Protein AF-A0A1M6ZA69-F1 (afdb_monomer_lite)

pLDDT: mean 80.72, std 13.98, range [58.5, 98.12]

Sequence (69 aa):
MKTSLVRHLFAATLVLLATSLAVAQGPGSGGPNPDPQQPTAVPIDGGVSLLVAAGVGLGLKKLRDKRRR

Secondary structure (DSSP, 8-state):
-HHHHHHHHHHHHHHHHHHTT-PPPPTT-SSS--BTTB-----THHHHHHHHHHHHHHHHHHHHHHH--

Structure (mmCIF, N/CA/C/O backbone):
data_AF-A0A1M6ZA69-F1
#
_entry.id   AF-A0A1M6ZA69-F1
#
loop_
_atom_site.group_PDB
_atom_site.id
_atom_site.type_symbol
_atom_site.label_atom_id
_atom_site.label_alt_id
_atom_site.label_comp_id
_atom_site.label_asym_id
_atom_site.label_entity_id
_atom_site.label_seq_id
_atom_site.pdbx_PDB_ins_code
_atom_site.Cartn_x
_atom_site.Cartn_y
_atom_site.Cartn_z
_atom_site.occupancy
_atom_site.B_iso_or_equiv
_atom_site.auth_seq_id
_atom_site.auth_comp_id
_atom_site.auth_asym_id
_atom_site.auth_atom_id
_atom_site.pdbx_PDB_model_num
ATOM 1 N N . MET A 1 1 ? -2.550 1.771 29.350 1.00 59.16 1 MET A N 1
ATOM 2 C CA . MET A 1 1 ? -1.267 2.315 28.833 1.00 59.16 1 MET A CA 1
ATOM 3 C C . MET A 1 1 ? -0.321 1.212 28.350 1.00 59.16 1 MET A C 1
ATOM 5 O O . MET A 1 1 ? 0.092 1.271 27.200 1.00 59.16 1 MET A O 1
ATOM 9 N N . LYS A 1 2 ? -0.059 0.162 29.146 1.00 68.19 2 LYS A N 1
ATOM 10 C CA . LYS A 1 2 ? 0.831 -0.963 28.778 1.00 68.19 2 LYS A CA 1
ATOM 11 C C . LYS A 1 2 ? 0.440 -1.703 27.482 1.00 68.19 2 LYS A C 1
ATOM 13 O O . LYS A 1 2 ? 1.292 -1.948 26.644 1.00 68.19 2 LYS A O 1
ATOM 18 N N . THR A 1 3 ? -0.846 -1.977 27.258 1.00 77.81 3 THR A N 1
ATOM 19 C CA . THR A 1 3 ? -1.343 -2.656 26.038 1.00 77.81 3 THR A CA 1
ATOM 20 C C . THR A 1 3 ? -1.255 -1.800 24.775 1.00 77.81 3 THR A C 1
ATOM 22 O O . THR A 1 3 ? -1.013 -2.317 23.688 1.00 77.81 3 THR A O 1
ATOM 25 N N . SER A 1 4 ? -1.426 -0.482 24.916 1.00 85.00 4 SER A N 1
ATOM 26 C CA . SER A 1 4 ? -1.219 0.457 23.814 1.00 85.00 4 SER A CA 1
ATOM 27 C C . SER A 1 4 ? 0.253 0.464 23.417 1.00 85.00 4 SER A C 1
ATOM 29 O O . SER A 1 4 ? 0.561 0.286 22.246 1.00 85.00 4 SER A O 1
ATOM 31 N N . LEU A 1 5 ? 1.161 0.558 24.392 1.00 91.25 5 LEU A N 1
ATOM 32 C CA . LEU A 1 5 ? 2.601 0.518 24.142 1.00 91.25 5 LEU A CA 1
ATOM 33 C C . LEU A 1 5 ? 3.018 -0.773 23.419 1.00 91.25 5 LEU A C 1
ATOM 35 O O . LEU A 1 5 ? 3.687 -0.701 22.396 1.00 91.25 5 LEU A O 1
ATOM 39 N N . VAL A 1 6 ? 2.537 -1.935 23.874 1.00 92.88 6 VAL A N 1
ATOM 40 C CA . VAL A 1 6 ? 2.804 -3.232 23.221 1.00 92.88 6 VAL A CA 1
ATOM 41 C C . VAL A 1 6 ? 2.300 -3.261 21.772 1.00 92.88 6 VAL A C 1
ATOM 43 O O . VAL A 1 6 ? 3.015 -3.735 20.896 1.00 92.88 6 VAL A O 1
ATOM 46 N N . ARG A 1 7 ? 1.113 -2.706 21.477 1.00 92.75 7 ARG A N 1
ATOM 47 C CA . ARG A 1 7 ? 0.609 -2.605 20.091 1.00 92.75 7 ARG A CA 1
ATOM 48 C C . ARG A 1 7 ? 1.475 -1.716 19.207 1.00 92.75 7 ARG A C 1
ATOM 50 O O . ARG A 1 7 ? 1.688 -2.066 18.051 1.00 92.75 7 ARG A O 1
ATOM 57 N N . HIS A 1 8 ? 1.940 -0.582 19.725 1.00 94.69 8 HIS A N 1
ATOM 58 C CA . HIS A 1 8 ? 2.790 0.330 18.957 1.00 94.69 8 HIS A CA 1
ATOM 59 C C . HIS A 1 8 ? 4.160 -0.291 18.692 1.00 94.69 8 HIS A C 1
ATOM 61 O O . HIS A 1 8 ? 4.635 -0.234 17.564 1.00 94.69 8 HIS A O 1
ATOM 67 N N . LEU A 1 9 ? 4.750 -0.950 19.693 1.00 94.75 9 LEU A N 1
ATOM 68 C CA . LEU A 1 9 ? 6.008 -1.676 19.531 1.00 94.75 9 LEU A CA 1
ATOM 69 C C . LEU A 1 9 ? 5.867 -2.802 18.506 1.00 94.75 9 LEU A C 1
ATOM 71 O O . LEU A 1 9 ? 6.667 -2.883 17.585 1.00 94.75 9 LEU A O 1
ATOM 75 N N . PHE A 1 10 ? 4.801 -3.597 18.593 1.00 94.69 10 PHE A N 1
ATOM 76 C CA . PHE A 1 10 ? 4.524 -4.657 17.626 1.00 94.69 10 PHE A CA 1
ATOM 77 C C . PHE A 1 10 ? 4.357 -4.123 16.193 1.00 94.69 10 PHE A C 1
ATOM 79 O O . PHE A 1 10 ? 4.922 -4.678 15.252 1.00 94.69 10 PHE A O 1
ATOM 86 N N . ALA A 1 11 ? 3.621 -3.021 16.017 1.00 94.19 11 ALA A N 1
ATOM 87 C CA . ALA A 1 11 ? 3.472 -2.375 14.715 1.00 94.19 11 ALA A CA 1
ATOM 88 C C . ALA A 1 11 ? 4.810 -1.831 14.183 1.00 94.19 11 ALA A C 1
ATOM 90 O O . ALA A 1 11 ? 5.112 -2.014 13.008 1.00 94.19 11 ALA A O 1
ATOM 91 N N . ALA A 1 12 ? 5.629 -1.215 15.040 1.00 94.00 12 ALA A N 1
ATOM 92 C CA . ALA A 1 12 ? 6.954 -0.726 14.669 1.00 94.00 12 ALA A CA 1
ATOM 93 C C . ALA A 1 12 ? 7.885 -1.872 14.241 1.00 94.00 12 ALA A C 1
ATOM 95 O O . ALA A 1 12 ? 8.571 -1.750 13.230 1.00 94.00 12 ALA A O 1
ATOM 96 N N . THR A 1 13 ? 7.862 -3.009 14.946 1.00 93.06 13 THR A N 1
ATOM 97 C CA . THR A 1 13 ? 8.624 -4.210 14.566 1.00 93.06 13 THR A CA 1
ATOM 98 C C . THR A 1 13 ? 8.183 -4.756 13.209 1.00 93.06 13 THR A C 1
ATOM 100 O O . THR A 1 13 ? 9.034 -5.083 12.388 1.00 93.06 13 THR A O 1
ATOM 103 N N . LEU A 1 14 ? 6.874 -4.810 12.939 1.00 92.88 14 LEU A N 1
ATOM 104 C CA . LEU A 1 14 ? 6.346 -5.221 11.632 1.00 92.88 14 LEU A CA 1
ATOM 105 C C . LEU A 1 14 ? 6.809 -4.297 10.501 1.00 92.88 14 LEU A C 1
ATOM 107 O O . LEU A 1 14 ? 7.192 -4.783 9.441 1.00 92.88 14 LEU A O 1
ATOM 111 N N . VAL A 1 15 ? 6.798 -2.980 10.725 1.00 91.94 15 VAL A N 1
ATOM 112 C CA . VAL A 1 15 ? 7.282 -2.002 9.738 1.00 91.94 15 VAL A CA 1
ATOM 113 C C . VAL A 1 15 ? 8.778 -2.182 9.486 1.00 91.94 15 VAL A C 1
ATOM 115 O O . VAL A 1 15 ? 9.185 -2.280 8.333 1.00 91.94 15 VAL A O 1
ATOM 118 N N . LEU A 1 16 ? 9.584 -2.300 10.545 1.00 90.00 16 LEU A N 1
ATOM 119 C CA . LEU A 1 16 ? 11.030 -2.508 10.431 1.00 90.00 16 LEU A CA 1
ATOM 120 C C . LEU A 1 16 ? 11.363 -3.796 9.664 1.00 90.00 16 LEU A C 1
ATOM 122 O O . LEU A 1 16 ? 12.210 -3.768 8.772 1.00 90.00 16 LEU A O 1
ATOM 126 N N . LEU A 1 17 ? 10.654 -4.892 9.951 1.00 88.19 17 LEU A N 1
ATOM 127 C CA . LEU A 1 17 ? 10.831 -6.176 9.268 1.00 88.19 17 LEU A CA 1
ATOM 128 C C . LEU A 1 17 ? 10.375 -6.130 7.800 1.00 88.19 17 LEU A C 1
ATOM 130 O O . LEU A 1 17 ? 10.995 -6.741 6.934 1.00 88.19 17 LEU A O 1
ATOM 134 N N . ALA A 1 18 ? 9.316 -5.378 7.492 1.00 85.25 18 ALA A N 1
ATOM 135 C CA . ALA A 1 18 ? 8.882 -5.170 6.112 1.00 85.25 18 ALA A CA 1
ATOM 136 C C . ALA A 1 18 ? 9.923 -4.374 5.306 1.00 85.25 18 ALA A C 1
ATOM 138 O O . ALA A 1 18 ? 10.145 -4.657 4.131 1.00 85.25 18 ALA A O 1
ATOM 139 N N . THR A 1 19 ? 10.595 -3.408 5.939 1.00 81.25 19 THR A N 1
ATOM 140 C CA . THR A 1 19 ? 11.636 -2.599 5.288 1.00 81.25 19 THR A CA 1
ATOM 141 C C . THR A 1 19 ? 13.010 -3.261 5.251 1.00 81.25 19 THR A C 1
ATOM 143 O O . THR A 1 19 ? 13.823 -2.884 4.416 1.00 81.25 19 THR A O 1
ATOM 146 N N . SER A 1 20 ? 13.296 -4.261 6.092 1.00 77.94 20 SER A N 1
ATOM 147 C CA . SER A 1 20 ? 14.619 -4.910 6.113 1.00 77.94 20 SER A CA 1
ATOM 148 C C . SER A 1 20 ? 14.927 -5.719 4.850 1.00 77.94 20 SER A C 1
ATOM 150 O O . SER A 1 20 ? 16.084 -6.029 4.591 1.00 77.94 20 SER A O 1
ATOM 152 N N . LEU A 1 21 ? 13.902 -6.057 4.062 1.00 69.88 21 LEU A N 1
AT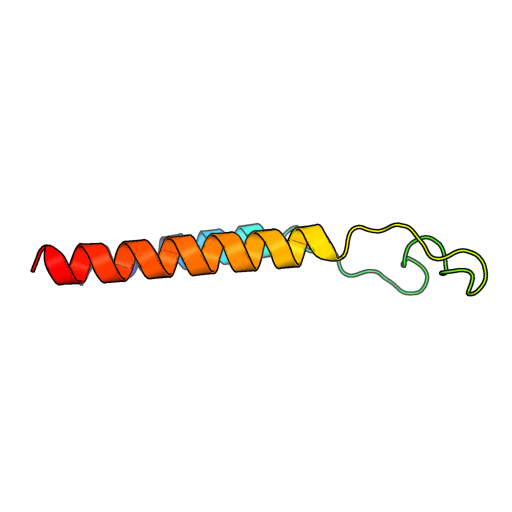OM 153 C CA . LEU A 1 21 ? 14.041 -6.714 2.758 1.00 69.88 21 LEU A CA 1
ATOM 154 C C . LEU A 1 21 ? 14.080 -5.715 1.590 1.00 69.88 21 LEU A C 1
ATOM 156 O O . LEU A 1 21 ? 14.228 -6.123 0.439 1.00 69.88 21 LEU A O 1
ATOM 160 N N . ALA A 1 22 ? 13.937 -4.413 1.859 1.00 73.0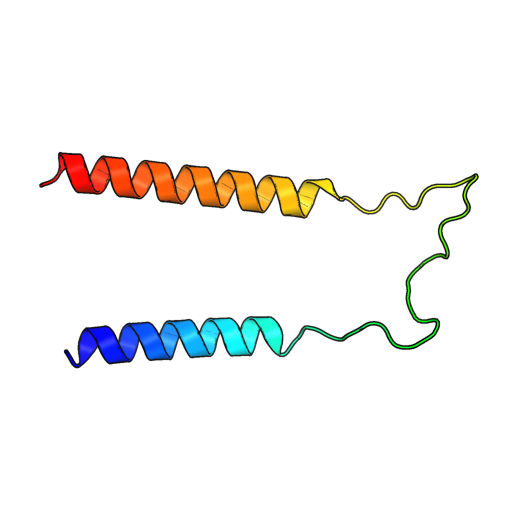6 22 ALA A N 1
ATOM 161 C CA . ALA A 1 22 ? 14.002 -3.384 0.834 1.00 73.06 22 ALA A CA 1
ATOM 162 C C . ALA A 1 22 ? 15.466 -3.149 0.433 1.00 73.06 22 ALA A C 1
ATOM 164 O O . ALA A 1 22 ? 16.189 -2.369 1.050 1.00 73.06 22 ALA A O 1
ATOM 165 N N . VAL A 1 23 ? 15.908 -3.844 -0.613 1.00 73.12 23 VAL A N 1
ATOM 166 C CA . VAL A 1 23 ? 17.206 -3.603 -1.247 1.00 73.12 23 VAL A CA 1
ATOM 167 C C . VAL A 1 23 ? 17.042 -2.453 -2.241 1.00 73.12 23 VAL A C 1
ATOM 169 O O . VAL A 1 23 ? 16.220 -2.526 -3.156 1.00 73.12 23 VAL A O 1
ATOM 172 N N . ALA A 1 24 ? 17.804 -1.375 -2.057 1.00 66.69 24 ALA A N 1
ATOM 173 C CA . ALA A 1 24 ? 17.883 -0.312 -3.050 1.00 66.69 24 ALA A CA 1
ATOM 174 C C . ALA A 1 24 ? 18.610 -0.823 -4.302 1.00 66.69 24 ALA A C 1
ATOM 176 O O . ALA A 1 24 ? 19.606 -1.539 -4.205 1.00 66.69 24 ALA A O 1
ATOM 177 N N . GLN A 1 25 ? 18.128 -0.429 -5.479 1.00 66.62 25 GLN A N 1
ATOM 178 C CA . GLN A 1 25 ? 18.819 -0.695 -6.737 1.00 66.62 25 GLN A CA 1
ATOM 179 C C . GLN A 1 25 ? 20.139 0.106 -6.742 1.00 66.62 25 GLN A C 1
ATOM 181 O O . GLN A 1 25 ? 20.121 1.334 -6.675 1.00 66.62 25 GLN A O 1
ATOM 186 N N . GLY A 1 26 ? 21.290 -0.575 -6.782 1.00 64.12 26 GLY A N 1
ATOM 187 C CA . GLY A 1 26 ? 22.597 0.047 -7.015 1.00 64.12 26 GLY A CA 1
ATOM 188 C C . GLY A 1 26 ? 22.741 0.634 -8.433 1.00 64.12 26 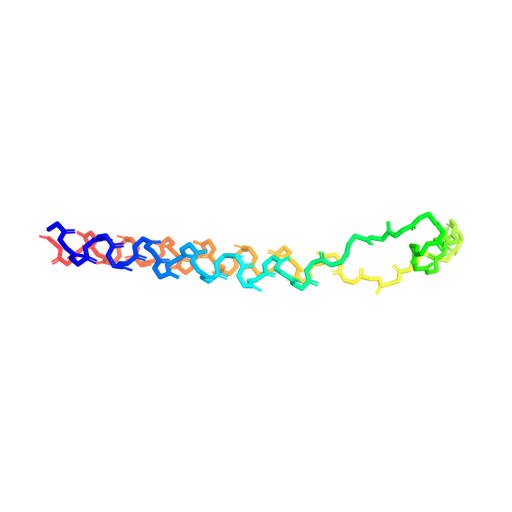GLY A C 1
ATOM 189 O O . GLY A 1 26 ? 21.913 0.353 -9.309 1.00 64.12 26 GLY A O 1
ATOM 190 N N . PRO A 1 27 ? 23.790 1.430 -8.705 1.00 65.75 27 PRO A N 1
ATOM 191 C CA . PRO A 1 27 ? 24.042 1.978 -10.038 1.00 65.75 27 PRO A CA 1
ATOM 192 C C . PRO A 1 27 ? 24.069 0.859 -11.093 1.00 65.75 27 PRO A C 1
ATOM 194 O O . PRO A 1 27 ? 24.821 -0.101 -10.953 1.00 65.75 27 PRO A O 1
ATOM 197 N N . GLY A 1 28 ? 23.219 0.952 -12.120 1.00 62.28 28 GLY A N 1
ATOM 198 C CA . GLY A 1 28 ? 23.133 -0.050 -13.194 1.00 62.28 28 GLY A CA 1
ATOM 199 C C . GLY A 1 28 ? 22.336 -1.327 -12.879 1.00 62.28 28 GLY A C 1
ATOM 200 O O . GLY A 1 28 ? 22.304 -2.225 -13.710 1.00 62.28 28 GLY A O 1
ATOM 201 N N . SER A 1 29 ? 21.671 -1.427 -11.724 1.00 62.31 29 SER A N 1
ATOM 202 C CA . SER A 1 29 ? 20.866 -2.615 -11.358 1.00 62.31 29 SER A CA 1
ATOM 203 C C . SER A 1 29 ? 19.381 -2.540 -11.753 1.00 62.31 29 SER A C 1
ATOM 205 O O . SER A 1 29 ? 18.621 -3.475 -11.515 1.00 62.31 29 SER A O 1
ATOM 207 N N . GLY A 1 30 ? 18.951 -1.442 -12.379 1.00 58.50 30 GLY A N 1
ATOM 208 C CA . GLY A 1 30 ? 17.541 -1.110 -12.591 1.00 58.50 30 GLY A CA 1
ATOM 209 C C . GLY A 1 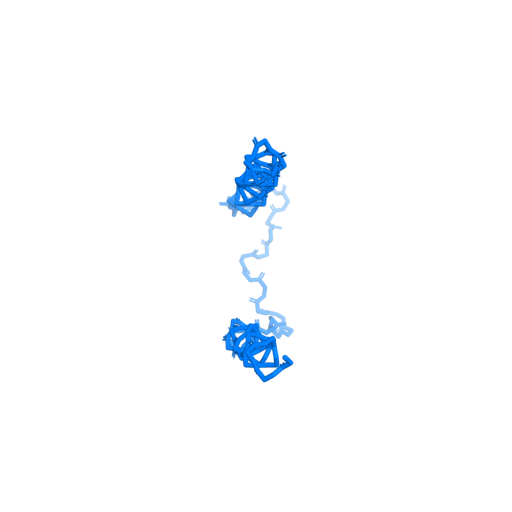30 ? 16.847 -1.850 -13.736 1.00 58.50 30 GLY A C 1
ATOM 210 O O . GLY A 1 30 ? 16.407 -1.198 -14.673 1.00 58.50 30 GLY A O 1
ATOM 211 N N . GLY A 1 31 ? 16.700 -3.175 -13.655 1.00 62.25 31 GLY A N 1
ATOM 212 C CA . GLY A 1 31 ? 15.855 -3.946 -14.580 1.00 62.25 31 GLY A CA 1
ATOM 213 C C . GLY A 1 31 ? 16.246 -3.806 -16.063 1.00 62.25 31 GLY A C 1
ATOM 214 O O . GLY A 1 31 ? 17.316 -3.285 -16.379 1.00 62.25 31 GLY A O 1
ATOM 215 N N . PRO A 1 32 ? 15.419 -4.289 -17.010 1.00 60.91 32 PRO A N 1
ATOM 216 C CA . PRO A 1 32 ? 15.631 -3.960 -18.411 1.00 60.91 32 PRO A CA 1
ATOM 217 C C . PRO A 1 32 ? 15.557 -2.440 -18.532 1.00 60.91 32 PRO A C 1
ATOM 219 O O . PRO A 1 32 ? 14.569 -1.843 -18.099 1.00 60.91 32 PRO A O 1
ATOM 222 N N . ASN A 1 33 ? 16.599 -1.826 -19.096 1.00 63.34 33 ASN A N 1
ATOM 223 C CA . ASN A 1 33 ? 16.541 -0.423 -19.475 1.00 63.34 33 ASN A CA 1
ATOM 224 C C . ASN A 1 33 ? 15.308 -0.299 -20.382 1.00 63.34 33 ASN A C 1
ATOM 226 O O . ASN A 1 33 ? 15.285 -1.012 -21.389 1.00 63.34 33 ASN A O 1
ATOM 230 N N . PRO A 1 34 ? 14.260 0.464 -20.009 1.00 60.62 34 PRO A N 1
ATOM 231 C CA . PRO A 1 34 ? 13.052 0.521 -20.809 1.00 60.62 34 PRO A CA 1
ATOM 232 C C . PRO A 1 34 ? 13.473 1.002 -22.183 1.00 60.62 34 PRO A C 1
ATOM 234 O O . PRO A 1 34 ? 13.926 2.137 -22.334 1.00 60.62 34 PRO A O 1
ATOM 237 N N . ASP A 1 35 ? 13.394 0.115 -23.164 1.00 65.94 35 ASP A N 1
ATOM 238 C CA . ASP A 1 35 ? 13.500 0.542 -24.536 1.00 65.94 35 ASP A CA 1
ATOM 239 C C . ASP A 1 35 ? 12.295 1.469 -24.751 1.00 65.94 35 ASP A C 1
ATOM 241 O O . ASP A 1 35 ? 11.157 1.046 -24.518 1.00 65.94 35 ASP A O 1
ATOM 245 N N . PRO A 1 36 ? 12.489 2.736 -25.153 1.00 65.88 36 PRO A N 1
ATOM 246 C CA . PRO A 1 36 ? 11.372 3.615 -25.486 1.00 65.88 36 PRO A CA 1
ATOM 247 C C . PRO A 1 36 ? 10.432 2.999 -26.537 1.00 65.88 36 PRO A C 1
ATOM 249 O O . PRO A 1 36 ? 9.274 3.398 -26.640 1.00 65.88 36 PRO A O 1
ATOM 252 N N . GLN A 1 37 ? 10.931 2.029 -27.308 1.00 74.44 37 GLN A N 1
ATOM 253 C CA . GLN A 1 37 ? 10.219 1.275 -28.335 1.00 74.44 37 GLN A CA 1
ATOM 254 C C . GLN A 1 37 ? 9.629 -0.046 -27.798 1.00 74.44 37 GLN A C 1
ATOM 256 O O . GLN A 1 37 ? 8.730 -0.603 -28.429 1.00 74.44 37 GLN A O 1
ATOM 261 N N . GLN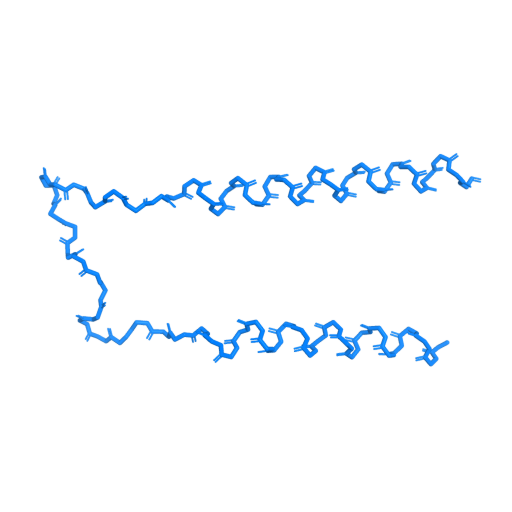 A 1 38 ? 10.064 -0.527 -26.622 1.00 65.81 38 GLN A N 1
ATOM 262 C CA . GLN A 1 38 ? 9.519 -1.701 -25.923 1.00 65.81 38 GLN A CA 1
ATOM 263 C C . GLN A 1 38 ? 9.366 -1.435 -24.410 1.00 65.81 38 GLN A C 1
ATOM 265 O O . GLN A 1 38 ? 10.235 -1.802 -23.611 1.00 65.81 38 GLN A O 1
ATOM 270 N N . PRO A 1 39 ? 8.242 -0.824 -23.984 1.00 64.06 39 PRO A N 1
ATOM 271 C CA . PRO A 1 39 ? 7.946 -0.605 -22.573 1.00 64.06 39 PRO A CA 1
ATOM 272 C C . PRO A 1 39 ? 7.993 -1.917 -21.785 1.00 64.06 39 PRO A C 1
ATOM 274 O O . PRO A 1 39 ? 7.353 -2.905 -22.154 1.00 64.06 39 PRO A O 1
ATOM 277 N N . THR A 1 40 ? 8.730 -1.936 -20.674 1.00 64.50 40 THR A N 1
ATOM 278 C CA . THR A 1 40 ? 8.739 -3.091 -19.777 1.00 64.50 40 THR A CA 1
ATOM 279 C C . THR A 1 40 ? 7.356 -3.242 -19.143 1.00 64.50 40 THR A C 1
ATOM 281 O O . THR A 1 40 ? 6.844 -2.329 -18.500 1.00 64.50 40 THR A O 1
ATOM 284 N N . ALA A 1 41 ? 6.728 -4.404 -19.332 1.00 61.19 41 ALA A N 1
ATOM 285 C CA . ALA A 1 41 ? 5.392 -4.725 -18.826 1.00 61.19 41 ALA A CA 1
ATOM 286 C C . ALA A 1 41 ? 5.390 -5.006 -17.308 1.00 61.19 41 ALA A C 1
ATOM 288 O O . ALA A 1 41 ? 4.914 -6.043 -16.847 1.00 61.19 41 ALA A O 1
ATOM 289 N N . VAL A 1 42 ? 5.976 -4.111 -16.511 1.00 63.97 42 VAL A N 1
ATOM 290 C CA . VAL A 1 42 ? 5.925 -4.202 -15.050 1.00 63.97 42 VAL A CA 1
ATOM 291 C C . VAL A 1 42 ? 4.539 -3.724 -14.597 1.00 63.97 42 VAL A C 1
ATOM 293 O O . VAL A 1 42 ? 4.152 -2.610 -14.953 1.00 63.97 42 VAL A O 1
ATOM 296 N N . PRO A 1 43 ? 3.770 -4.509 -13.817 1.00 62.97 43 PRO A N 1
ATOM 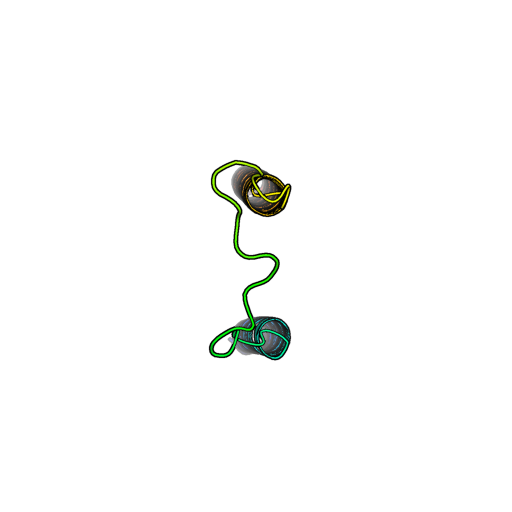297 C CA . PRO A 1 43 ? 2.441 -4.095 -13.379 1.00 62.97 43 PRO A CA 1
ATOM 298 C C . PRO A 1 43 ? 2.530 -2.928 -12.387 1.00 62.97 43 PRO A C 1
ATOM 300 O O . PRO A 1 43 ? 2.712 -3.126 -11.186 1.00 62.97 43 PRO A O 1
ATOM 303 N N . ILE A 1 44 ? 2.365 -1.697 -12.871 1.00 64.19 44 ILE A N 1
ATOM 304 C CA . ILE A 1 44 ? 2.199 -0.505 -12.019 1.00 64.19 44 ILE A CA 1
ATOM 305 C C . ILE A 1 44 ? 0.896 -0.614 -11.199 1.00 64.19 44 ILE A C 1
ATOM 307 O O . ILE A 1 44 ? 0.786 -0.100 -10.083 1.00 64.19 44 ILE A O 1
ATOM 311 N N . ASP A 1 45 ? -0.068 -1.382 -11.705 1.00 63.12 45 ASP A N 1
ATOM 312 C CA . ASP A 1 45 ? -1.422 -1.453 -11.159 1.00 63.12 45 ASP A CA 1
ATOM 313 C C . ASP A 1 45 ? -1.559 -2.360 -9.931 1.00 63.12 45 ASP A C 1
ATOM 315 O O . ASP A 1 45 ? -2.526 -2.233 -9.175 1.00 63.12 45 ASP A O 1
ATOM 319 N N . GLY A 1 46 ? -0.598 -3.257 -9.682 1.00 73.69 46 GLY A N 1
ATOM 320 C CA . GLY A 1 46 ? -0.630 -4.146 -8.515 1.00 73.69 46 GLY A CA 1
ATOM 321 C C . GLY A 1 46 ? -0.541 -3.376 -7.193 1.00 73.69 46 GLY A C 1
ATOM 322 O O . GLY A 1 46 ? -1.273 -3.665 -6.246 1.00 73.69 46 GLY A O 1
ATOM 323 N N . GLY A 1 47 ? 0.298 -2.335 -7.148 1.00 81.94 47 GLY A N 1
ATOM 324 C CA . GLY A 1 47 ? 0.435 -1.458 -5.982 1.00 81.94 47 GLY A CA 1
ATOM 325 C C . GLY A 1 47 ? -0.787 -0.564 -5.773 1.00 81.94 47 GLY A C 1
ATOM 326 O O . GLY A 1 47 ? -1.301 -0.466 -4.657 1.00 81.94 47 GLY A O 1
ATOM 327 N N . VAL A 1 48 ? -1.302 0.036 -6.850 1.00 86.62 48 VAL A N 1
ATOM 328 C CA . VAL A 1 48 ? -2.503 0.888 -6.799 1.00 86.62 48 VAL A CA 1
ATOM 329 C C . VAL A 1 48 ? -3.718 0.082 -6.338 1.00 86.62 48 VAL A C 1
ATOM 331 O O . VAL A 1 48 ? -4.427 0.510 -5.427 1.00 86.62 48 VAL A O 1
ATOM 334 N N . SER A 1 49 ? -3.920 -1.117 -6.889 1.00 87.62 49 SER A N 1
ATOM 335 C CA . SER A 1 49 ? -5.030 -2.000 -6.508 1.00 87.62 49 SER A CA 1
ATOM 336 C C . SER A 1 49 ? -4.975 -2.393 -5.028 1.00 87.62 49 SER A C 1
ATOM 338 O O . SER A 1 49 ? -6.005 -2.381 -4.351 1.00 87.62 49 SER A O 1
ATOM 340 N N . LEU A 1 50 ? -3.779 -2.670 -4.489 1.00 87.19 50 LEU A N 1
ATOM 341 C CA . LEU A 1 50 ? -3.587 -2.951 -3.061 1.00 87.19 50 LEU A CA 1
ATOM 342 C C . LEU A 1 50 ? -3.892 -1.736 -2.174 1.00 87.19 50 LEU A C 1
ATOM 344 O O . LEU A 1 50 ? -4.561 -1.887 -1.149 1.00 87.19 50 LEU A O 1
ATOM 348 N N . LEU A 1 51 ? -3.453 -0.533 -2.560 1.00 88.44 51 LEU A N 1
ATOM 349 C CA . LEU A 1 51 ? -3.751 0.696 -1.814 1.00 88.44 51 LEU A CA 1
ATOM 350 C C . LEU A 1 51 ? -5.251 1.005 -1.803 1.00 88.44 51 LEU A C 1
ATOM 352 O O . LEU A 1 51 ? -5.805 1.336 -0.751 1.00 88.44 51 LEU A O 1
ATOM 356 N N . VAL A 1 52 ? -5.922 0.844 -2.946 1.00 94.56 52 VAL A N 1
ATOM 357 C CA . VAL A 1 52 ? -7.377 1.006 -3.056 1.00 94.56 52 VAL A CA 1
ATOM 358 C C . VAL A 1 52 ? -8.098 -0.009 -2.166 1.00 94.56 52 VAL A C 1
ATOM 360 O O . VAL A 1 52 ? -8.943 0.382 -1.358 1.00 94.56 52 VAL A O 1
ATOM 363 N N . ALA A 1 53 ? -7.729 -1.293 -2.235 1.00 94.50 53 ALA A N 1
ATOM 364 C CA . ALA A 1 53 ? -8.324 -2.339 -1.401 1.00 94.50 53 ALA A CA 1
ATOM 365 C C . ALA A 1 53 ? -8.145 -2.058 0.103 1.00 94.50 53 ALA A C 1
ATOM 367 O O . ALA A 1 53 ? -9.102 -2.158 0.880 1.00 94.50 53 ALA A O 1
ATOM 368 N N . ALA A 1 54 ? -6.944 -1.644 0.520 1.00 95.06 54 ALA A N 1
ATOM 369 C CA . ALA A 1 54 ? -6.654 -1.282 1.905 1.00 95.06 54 ALA A CA 1
ATOM 370 C C . ALA A 1 54 ? -7.470 -0.062 2.370 1.00 95.06 54 ALA A C 1
ATOM 372 O O . ALA A 1 54 ? -8.035 -0.078 3.470 1.00 95.06 54 ALA A O 1
ATOM 373 N N . GLY A 1 55 ? -7.580 0.973 1.530 1.00 97.12 55 GLY A N 1
ATOM 374 C CA . GLY A 1 55 ? -8.374 2.171 1.807 1.00 97.12 55 GLY A CA 1
ATOM 375 C C . GLY A 1 55 ? -9.859 1.859 2.002 1.00 97.12 55 GLY A C 1
ATOM 376 O O . GLY A 1 55 ? -10.452 2.278 3.001 1.00 97.12 55 GLY A O 1
ATOM 377 N N . VAL A 1 56 ? -10.440 1.054 1.105 1.00 98.00 56 VAL A N 1
ATOM 378 C CA . VAL A 1 56 ? -11.837 0.597 1.203 1.00 98.00 56 VAL A CA 1
ATOM 379 C C . VAL A 1 56 ? -12.056 -0.212 2.482 1.00 98.00 56 VAL A C 1
ATOM 381 O O . VAL A 1 56 ? -12.970 0.091 3.255 1.00 98.00 56 VAL A O 1
ATOM 384 N N . GLY A 1 57 ? -11.195 -1.195 2.763 1.00 97.69 57 GLY A N 1
ATOM 385 C CA . GLY A 1 57 ? -11.299 -2.022 3.968 1.00 97.69 57 GLY A CA 1
ATOM 386 C C . GLY A 1 57 ? -11.227 -1.201 5.261 1.00 97.69 57 GLY A C 1
ATOM 387 O O . GLY A 1 57 ? -12.047 -1.380 6.171 1.00 97.69 57 GLY A O 1
ATOM 388 N N . LEU A 1 58 ? -10.291 -0.249 5.336 1.00 97.62 58 LEU A N 1
ATOM 389 C CA . LEU A 1 58 ? -10.144 0.639 6.491 1.00 97.62 58 LEU A CA 1
ATOM 390 C C . LEU A 1 58 ? -11.352 1.576 6.657 1.00 97.62 58 LEU A C 1
ATOM 392 O O . LEU A 1 58 ? -11.815 1.782 7.784 1.00 97.62 58 LEU A O 1
ATOM 396 N N . GLY A 1 59 ? -11.875 2.122 5.556 1.00 97.50 59 GLY A N 1
ATOM 397 C CA . GLY A 1 59 ? -13.064 2.977 5.551 1.00 97.50 59 GLY A CA 1
ATOM 398 C C . GLY A 1 59 ? -14.308 2.248 6.064 1.00 97.50 59 GLY A C 1
ATOM 399 O O . GLY A 1 59 ? -14.969 2.724 6.993 1.00 97.50 59 GLY A O 1
ATOM 400 N N . LEU A 1 60 ? -14.577 1.050 5.535 1.00 98.12 60 LEU A N 1
ATOM 401 C CA . LEU A 1 60 ? -15.699 0.207 5.963 1.00 98.12 60 LEU A CA 1
ATOM 402 C C . LEU A 1 60 ? -15.603 -0.165 7.446 1.00 98.12 60 LEU A C 1
ATOM 404 O O . LEU A 1 60 ? -16.600 -0.079 8.169 1.00 98.12 60 LEU A O 1
ATOM 408 N N . LYS A 1 61 ? -14.403 -0.520 7.928 1.00 96.69 61 LYS A N 1
ATOM 409 C CA . LYS A 1 61 ? -14.167 -0.814 9.349 1.00 96.69 61 LYS A CA 1
ATOM 410 C C . LYS A 1 61 ? -14.558 0.368 10.240 1.00 96.69 61 LYS A C 1
ATOM 412 O O . LYS A 1 61 ? -15.331 0.187 11.178 1.00 96.69 61 LYS A O 1
ATOM 417 N N . LYS A 1 62 ? -14.081 1.580 9.925 1.00 96.62 62 LYS A N 1
ATOM 418 C CA . LYS A 1 62 ? -14.383 2.790 10.714 1.00 96.62 62 LYS A CA 1
ATOM 419 C C . LYS A 1 62 ? -15.877 3.117 10.734 1.00 96.62 62 LYS A C 1
ATOM 421 O O . LYS A 1 62 ? -16.406 3.471 11.787 1.00 96.62 62 LYS A O 1
ATOM 426 N N . LEU A 1 63 ? -16.568 2.975 9.599 1.00 97.25 63 LEU A N 1
ATOM 427 C CA . LEU A 1 63 ? -18.013 3.208 9.531 1.00 97.25 63 LEU A CA 1
ATOM 428 C C . LEU A 1 63 ? -18.786 2.213 10.410 1.00 97.25 63 LEU A C 1
ATOM 430 O O . LEU A 1 63 ? -19.730 2.597 11.101 1.00 97.25 63 LEU A O 1
ATOM 434 N N . ARG A 1 64 ? -18.366 0.942 10.416 1.00 96.69 64 ARG A N 1
ATOM 435 C CA . ARG A 1 64 ? -18.989 -0.113 11.223 1.00 96.69 64 ARG A CA 1
ATOM 436 C C . ARG A 1 64 ? -18.768 0.102 12.719 1.00 96.69 64 ARG A C 1
ATOM 438 O O . ARG A 1 64 ? -19.712 -0.049 13.487 1.00 96.69 64 ARG A O 1
ATOM 445 N N . ASP A 1 65 ? -17.565 0.510 13.115 1.00 96.88 65 ASP A N 1
ATOM 446 C CA . ASP A 1 65 ? -17.243 0.834 14.509 1.00 96.88 65 ASP A CA 1
ATOM 447 C C . ASP A 1 65 ? -18.055 2.042 15.010 1.00 96.88 65 ASP A C 1
ATOM 449 O O . ASP A 1 65 ? -18.506 2.036 16.152 1.00 96.88 65 ASP A O 1
ATOM 453 N N . LYS A 1 66 ? -18.314 3.044 14.153 1.00 94.75 66 LYS A N 1
ATOM 454 C CA . LYS A 1 66 ? -19.167 4.198 14.492 1.00 94.75 66 LYS A CA 1
ATOM 455 C C . LYS A 1 66 ? -20.643 3.827 14.670 1.00 94.75 66 LYS A C 1
ATOM 457 O O . LYS A 1 66 ? -21.303 4.457 15.476 1.00 94.75 66 LYS A O 1
ATOM 462 N N . ARG A 1 67 ? -21.157 2.834 13.934 1.00 92.00 67 ARG A N 1
ATOM 463 C CA . ARG A 1 67 ? -22.546 2.342 14.083 1.00 92.00 67 ARG A CA 1
ATOM 464 C C . ARG A 1 67 ? -22.752 1.431 15.296 1.00 92.00 67 ARG A C 1
ATOM 466 O O . ARG A 1 67 ? -23.888 1.187 15.674 1.00 92.00 67 ARG A O 1
ATOM 473 N N . ARG A 1 68 ? -21.672 0.846 15.821 1.00 88.25 68 ARG A N 1
ATOM 474 C CA . ARG A 1 68 ? -21.689 -0.050 16.992 1.00 88.25 68 ARG A CA 1
ATOM 475 C C . ARG A 1 68 ? -21.454 0.685 18.315 1.00 88.25 68 ARG A C 1
ATOM 477 O O . ARG A 1 68 ? -21.513 0.045 19.360 1.00 88.25 68 ARG A O 1
ATOM 484 N N . ARG A 1 69 ? -21.127 1.974 18.251 1.00 69.56 69 ARG A N 1
ATOM 485 C CA . ARG A 1 69 ? -21.147 2.903 19.382 1.00 69.56 69 ARG A CA 1
ATOM 486 C C . ARG A 1 69 ? -22.486 3.613 19.395 1.00 69.56 69 ARG A C 1
ATOM 488 O O . ARG A 1 69 ? -22.942 3.903 20.515 1.00 69.56 69 ARG A O 1
#

Foldseek 3Di:
DVVVVVVVVVVVVVVVVVCVPDDDQDVPRPPPPQDPVHGDPDPPVVVVVVVVVVVVVVVVVVVVVVVVD

Radius of gyration: 19.41 Å; chains: 1; bounding box: 47×11×57 Å

Organism: NCBI:txid1121959

InterPro domains:
  IPR058207 PID-CTERM protein-sorting domain [NF046080] (42-66)
  IPR058207 PID-CTERM protein-sorting domain [PF28310] (42-66)